Protein AF-A0A8I1U7Z2-F1 (afdb_monomer_lite)

Secondary structure (DSSP, 8-state):
----SSGGGS---S--------HHHHHHHHHHHHHHHHHHHHHHHTTS-TT--S-HHHHHHHHHHHHHHHHHHHHHHHHHHTTSS-HHHHHHHHHHHTT----HHHHHHHHHHHHHHTT--TTTGGGSTTHHHHHHHHH--HHHHHHHHHHHHHHHHTSS-HHHHHHHTT----

Sequence (174 aa):
MQNTTLEKFLDWPETPEFPDAPSDCLLRLQEAVERTTHHAQTYLLAHSFAELETSDVAMGATVKLAVARLEYLLDDARQQISGMFSQDEIDLLLNCYQGEFLTPDDCQRMASTLCEDLGIELERYRESSIADLVDKLRVLTVPQRMAFADALEAGWHAGRPVNSVLADMGIELR

Radius of gyration: 19.29 Å; chains: 1; bounding box: 34×50×57 Å

pLDDT: mean 76.32, std 20.35, range [31.58, 97.0]

Structure (mmCIF, N/CA/C/O backbone):
data_AF-A0A8I1U7Z2-F1
#
_entry.id   A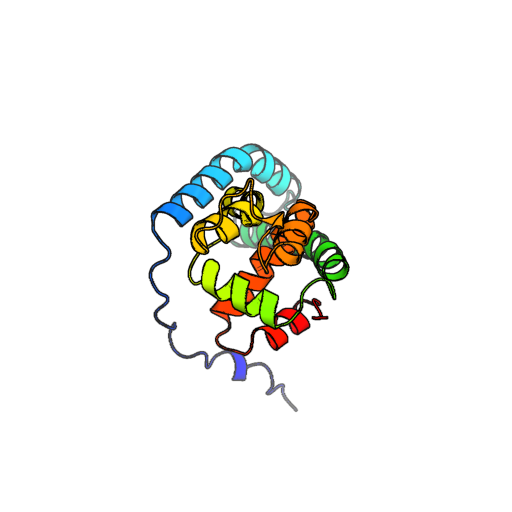F-A0A8I1U7Z2-F1
#
loop_
_atom_site.group_PDB
_atom_site.id
_atom_site.type_symbol
_atom_site.label_atom_id
_atom_site.label_alt_id
_atom_site.label_comp_id
_atom_site.label_asym_id
_atom_site.label_entity_id
_atom_site.label_seq_id
_atom_site.pdbx_PDB_ins_code
_atom_site.Cartn_x
_atom_site.Cartn_y
_atom_site.Cartn_z
_atom_site.occupancy
_atom_site.B_iso_or_equiv
_atom_site.auth_seq_id
_atom_site.auth_comp_id
_atom_site.auth_asym_id
_atom_site.auth_atom_id
_atom_site.pdbx_PDB_model_num
ATOM 1 N N . MET A 1 1 ? 13.509 -36.114 -26.002 1.00 41.56 1 MET A N 1
ATOM 2 C CA . MET A 1 1 ? 13.276 -35.249 -24.826 1.00 41.56 1 MET A CA 1
ATOM 3 C C . MET A 1 1 ? 13.020 -33.850 -25.346 1.00 41.56 1 MET A C 1
ATOM 5 O O . MET A 1 1 ? 13.952 -33.206 -25.803 1.00 41.56 1 MET A O 1
ATOM 9 N N . GLN A 1 2 ? 11.753 -33.452 -25.394 1.00 36.06 2 GLN A N 1
ATOM 10 C CA . GLN A 1 2 ? 11.310 -32.120 -25.797 1.00 36.06 2 GLN A CA 1
ATOM 11 C C . GLN A 1 2 ? 10.377 -31.584 -24.704 1.00 36.06 2 GLN A C 1
ATOM 13 O O . GLN A 1 2 ? 9.688 -32.352 -24.038 1.00 36.06 2 GLN A O 1
ATOM 18 N N . ASN A 1 3 ? 10.495 -30.280 -24.483 1.00 31.58 3 ASN A N 1
ATOM 19 C CA . ASN A 1 3 ? 10.037 -29.483 -23.349 1.00 31.58 3 ASN A CA 1
ATOM 20 C C . ASN A 1 3 ? 8.502 -29.498 -23.193 1.00 31.58 3 ASN A C 1
ATOM 22 O O . ASN A 1 3 ? 7.809 -28.869 -23.980 1.00 31.58 3 ASN A O 1
ATOM 26 N N . THR A 1 4 ? 7.972 -30.166 -22.166 1.00 39.47 4 THR A N 1
ATOM 27 C CA . THR A 1 4 ? 6.522 -30.258 -21.872 1.00 39.47 4 THR A CA 1
ATOM 28 C C . THR A 1 4 ? 6.032 -29.280 -20.794 1.00 39.47 4 THR A C 1
ATOM 30 O O . THR A 1 4 ? 4.922 -29.426 -20.287 1.00 39.47 4 THR A O 1
ATOM 33 N N . THR A 1 5 ? 6.837 -28.287 -20.405 1.00 40.31 5 THR A N 1
ATOM 34 C CA . THR A 1 5 ? 6.520 -27.423 -19.247 1.00 40.31 5 THR A CA 1
ATOM 35 C C . THR A 1 5 ? 5.893 -26.073 -19.628 1.00 40.31 5 THR A C 1
ATOM 37 O O . THR A 1 5 ? 5.326 -25.416 -18.765 1.00 40.31 5 THR A O 1
ATOM 40 N N . LEU A 1 6 ? 5.920 -25.667 -20.904 1.00 32.53 6 LEU A N 1
ATOM 41 C CA . LEU A 1 6 ? 5.395 -24.359 -21.341 1.00 32.53 6 LEU A CA 1
ATOM 42 C C . LEU A 1 6 ? 3.974 -24.393 -21.928 1.00 32.53 6 LEU A C 1
ATOM 44 O O . LEU A 1 6 ? 3.328 -23.354 -21.985 1.00 32.53 6 LEU A O 1
ATOM 48 N N . GLU A 1 7 ? 3.445 -25.560 -22.299 1.00 33.31 7 GLU A N 1
ATOM 49 C CA . GLU A 1 7 ? 2.103 -25.656 -22.904 1.00 33.31 7 GLU A CA 1
ATOM 50 C C . GLU A 1 7 ? 0.958 -25.707 -21.878 1.00 33.31 7 GLU A C 1
ATOM 52 O O . GLU A 1 7 ? -0.202 -25.601 -22.251 1.00 33.31 7 GLU A O 1
ATOM 57 N N . LYS A 1 8 ? 1.255 -25.804 -20.575 1.00 37.41 8 LYS A N 1
ATOM 58 C CA . LYS A 1 8 ? 0.226 -25.817 -19.516 1.00 37.41 8 LYS A CA 1
ATOM 59 C C . LYS A 1 8 ? -0.185 -24.433 -19.003 1.00 37.41 8 LYS A C 1
ATOM 61 O O . LYS A 1 8 ? -1.128 -24.346 -18.230 1.00 37.41 8 LYS A O 1
ATOM 66 N N . PHE A 1 9 ? 0.498 -23.368 -19.425 1.00 35.00 9 PHE A N 1
ATOM 67 C CA . PHE A 1 9 ? 0.148 -21.989 -19.054 1.00 35.00 9 PHE A CA 1
ATOM 68 C C . PHE A 1 9 ? -0.886 -21.343 -19.992 1.00 35.00 9 PHE A C 1
ATOM 70 O O . PHE A 1 9 ? -1.294 -20.213 -19.749 1.00 35.00 9 PHE A O 1
ATOM 77 N N . LEU A 1 10 ? -1.308 -22.045 -21.051 1.00 34.91 10 LEU A N 1
ATOM 78 C CA . LEU A 1 10 ? -2.252 -21.537 -22.055 1.00 34.91 10 LEU A CA 1
ATOM 79 C C . LEU A 1 10 ? -3.694 -22.045 -21.879 1.00 34.91 10 LEU A C 1
ATOM 81 O O . LEU A 1 10 ? -4.566 -21.607 -22.618 1.00 34.91 10 LEU A O 1
ATOM 85 N N . ASP A 1 11 ? -3.959 -22.890 -20.878 1.00 36.16 11 ASP A N 1
ATOM 86 C CA . ASP A 1 11 ? -5.312 -23.326 -20.482 1.00 36.16 11 ASP A CA 1
ATOM 87 C C . ASP A 1 11 ? -5.857 -22.451 -19.332 1.00 36.16 11 ASP A C 1
ATOM 89 O O . ASP A 1 11 ? -6.367 -22.933 -18.318 1.00 36.16 11 ASP A O 1
ATOM 93 N N . TRP A 1 12 ? -5.702 -21.130 -19.461 1.00 37.75 12 TRP A N 1
ATOM 94 C CA . TRP A 1 12 ? -6.387 -20.185 -18.582 1.00 37.75 12 TRP A CA 1
ATOM 95 C C . TRP A 1 12 ? -7.865 -20.134 -19.001 1.00 37.75 12 TRP A C 1
ATOM 97 O O . TRP A 1 12 ? -8.129 -19.916 -20.187 1.00 37.75 12 TRP A O 1
ATOM 107 N N . PRO A 1 13 ? -8.834 -20.354 -18.092 1.00 36.31 13 PRO A N 1
ATOM 108 C CA . PRO A 1 13 ? -10.245 -20.248 -18.440 1.00 36.31 13 PRO A CA 1
ATOM 109 C C . PRO A 1 13 ? -10.532 -18.850 -18.993 1.00 36.31 13 PRO A C 1
ATOM 111 O O . PRO A 1 13 ? -9.987 -17.867 -18.489 1.00 36.31 13 PRO A O 1
ATOM 114 N N . GLU A 1 14 ? -11.356 -18.786 -20.044 1.00 40.16 14 GLU A N 1
ATOM 115 C CA . GLU A 1 14 ? -11.849 -17.540 -20.635 1.00 40.16 14 GLU A CA 1
ATOM 116 C C . GLU A 1 14 ? -12.168 -16.540 -19.520 1.00 40.16 14 GLU A C 1
ATOM 118 O O . GLU A 1 14 ? -12.907 -16.870 -18.594 1.00 40.16 14 GLU A O 1
ATOM 123 N N . THR A 1 15 ? -11.484 -15.391 -19.589 1.00 38.22 15 THR A N 1
ATOM 124 C CA . THR A 1 15 ? -11.586 -14.201 -18.732 1.00 38.22 15 THR A CA 1
ATOM 125 C C . THR A 1 15 ? -12.613 -14.331 -17.605 1.00 38.22 15 THR A C 1
ATOM 127 O O . THR A 1 15 ? -13.808 -14.274 -17.907 1.00 38.22 15 THR A O 1
ATOM 130 N N . PRO A 1 16 ? -12.202 -14.454 -16.324 1.00 38.22 16 PRO A N 1
ATOM 131 C CA . PRO A 1 16 ? -13.156 -14.243 -15.246 1.00 38.22 16 PRO A CA 1
ATOM 132 C C . PRO A 1 16 ? -13.814 -12.884 -15.490 1.00 38.22 16 PRO A C 1
ATOM 134 O O . PRO A 1 16 ? -13.115 -11.916 -15.786 1.00 38.22 16 PRO A O 1
ATOM 137 N N . GLU A 1 17 ? -15.147 -12.840 -15.473 1.00 34.03 17 GLU A N 1
ATOM 138 C CA . GLU A 1 17 ? -15.899 -11.591 -15.562 1.00 34.03 17 GLU A CA 1
ATOM 139 C C . GLU A 1 17 ? -15.478 -10.734 -14.367 1.00 34.03 17 GLU A C 1
ATOM 141 O O . GLU A 1 17 ? -15.944 -10.912 -13.241 1.00 34.03 17 GLU A O 1
ATOM 146 N N . PHE A 1 18 ? -14.491 -9.871 -14.598 1.00 42.22 18 PHE A N 1
ATOM 147 C CA . PHE A 1 18 ? -14.053 -8.897 -13.624 1.00 42.22 18 PHE A CA 1
ATOM 148 C C . PHE A 1 18 ? -15.205 -7.906 -13.449 1.00 42.22 18 PHE A C 1
ATOM 150 O O . PHE A 1 18 ? -15.757 -7.454 -14.456 1.00 42.22 18 PHE A O 1
ATOM 157 N N . PRO A 1 19 ? -15.596 -7.563 -12.210 1.00 45.28 19 PRO A N 1
ATOM 158 C CA . PRO A 1 19 ? -16.513 -6.454 -12.011 1.00 45.28 19 PRO A CA 1
ATOM 159 C C . PRO A 1 19 ? -15.906 -5.217 -12.676 1.00 45.28 19 PRO A C 1
ATOM 161 O O . PRO A 1 19 ? -14.710 -4.962 -12.514 1.00 45.28 19 PRO A O 1
ATOM 164 N N . ASP A 1 20 ? -16.716 -4.501 -13.462 1.00 46.94 20 ASP A N 1
ATOM 165 C CA . ASP A 1 20 ? -16.309 -3.275 -14.142 1.00 46.94 20 ASP A CA 1
ATOM 166 C C . ASP A 1 20 ? -15.576 -2.377 -13.141 1.00 46.94 20 ASP A C 1
ATOM 168 O O . ASP A 1 20 ? -16.177 -1.887 -12.179 1.00 46.94 20 ASP A O 1
ATOM 172 N N . ALA A 1 21 ? -14.271 -2.178 -13.347 1.00 46.69 21 ALA A N 1
ATOM 173 C CA . ALA A 1 21 ? -13.529 -1.168 -12.612 1.00 46.69 21 ALA A CA 1
ATOM 174 C C . ALA A 1 21 ? -14.327 0.142 -12.717 1.00 46.69 21 ALA A C 1
ATOM 176 O O . ALA A 1 21 ? -14.729 0.493 -13.836 1.00 46.69 21 ALA A O 1
ATOM 177 N N . PRO A 1 22 ? -14.597 0.866 -11.614 1.00 53.03 22 PRO A N 1
ATOM 178 C CA . PRO A 1 22 ? -15.399 2.075 -11.684 1.00 53.03 22 PRO A CA 1
ATOM 179 C C . PRO A 1 22 ? -14.799 3.004 -12.740 1.00 53.03 22 PRO A C 1
ATOM 181 O O . PRO A 1 22 ? -13.632 3.385 -12.641 1.00 53.03 22 PRO A O 1
ATOM 184 N N . SER A 1 23 ? -15.590 3.345 -13.764 1.00 57.62 23 SER A N 1
ATOM 185 C CA . SER A 1 23 ? -15.186 4.165 -14.921 1.00 57.62 23 SER A CA 1
ATOM 186 C C . SER A 1 23 ? -14.424 5.438 -14.530 1.00 57.62 23 SER A C 1
ATOM 188 O O . SER A 1 23 ? -13.652 5.962 -15.328 1.00 57.62 23 SER A O 1
ATOM 190 N N . ASP A 1 24 ? -14.662 5.938 -13.321 1.00 59.84 24 ASP A N 1
ATOM 191 C CA . ASP A 1 24 ? -14.065 7.144 -12.765 1.00 59.84 24 ASP A CA 1
ATOM 192 C C . ASP A 1 24 ? -12.601 6.942 -12.328 1.00 59.84 24 ASP A C 1
ATOM 194 O O . ASP A 1 24 ? -11.766 7.825 -12.510 1.00 59.84 24 ASP A O 1
ATOM 198 N N . CYS A 1 25 ? -12.239 5.755 -11.828 1.00 52.53 25 CYS A N 1
ATOM 199 C CA . CYS A 1 25 ? -10.862 5.461 -11.430 1.00 52.53 25 CYS A CA 1
ATOM 200 C C . CYS A 1 25 ? -9.941 5.360 -12.653 1.00 52.53 25 CYS A C 1
ATOM 202 O O . CYS A 1 25 ? -8.902 6.019 -12.698 1.00 52.53 25 CYS A O 1
ATOM 204 N N . LEU A 1 26 ? -10.362 4.627 -13.691 1.00 56.91 26 LEU A N 1
ATOM 205 C CA . LEU A 1 26 ? -9.614 4.530 -14.950 1.00 56.91 26 LEU A CA 1
ATOM 206 C C . LEU A 1 26 ? -9.423 5.902 -15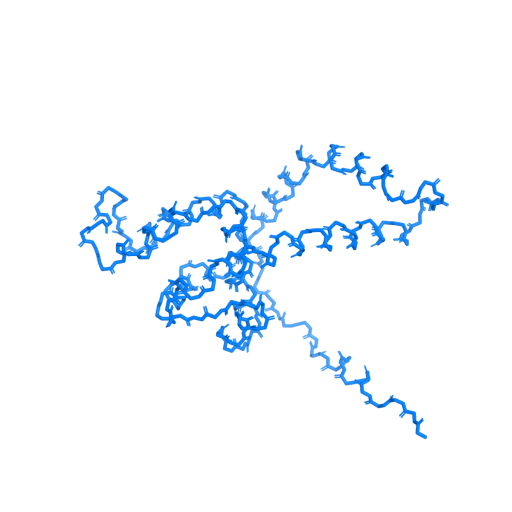.608 1.00 56.91 26 LEU A C 1
ATOM 208 O O . LEU A 1 26 ? -8.338 6.190 -16.111 1.00 56.91 26 LEU A O 1
ATOM 212 N N . LEU A 1 27 ? -10.440 6.767 -15.546 1.00 64.25 27 LEU A N 1
ATOM 213 C CA . LEU A 1 27 ? -10.358 8.137 -16.046 1.00 64.25 27 LEU A CA 1
ATOM 214 C C . LEU A 1 27 ? -9.336 8.968 -15.252 1.00 64.25 27 LEU A C 1
ATOM 216 O O . LEU A 1 27 ? -8.480 9.615 -15.849 1.00 64.25 27 LEU A O 1
ATOM 220 N N . ARG A 1 28 ? -9.351 8.901 -13.914 1.00 60.50 28 ARG A N 1
ATOM 221 C CA . ARG A 1 28 ? -8.378 9.604 -13.052 1.00 60.50 28 ARG A CA 1
ATOM 222 C C . ARG A 1 28 ? -6.947 9.108 -13.260 1.00 60.50 28 ARG A C 1
ATOM 224 O O . ARG A 1 28 ? -6.015 9.916 -13.283 1.00 60.50 28 ARG A O 1
ATOM 231 N N . LEU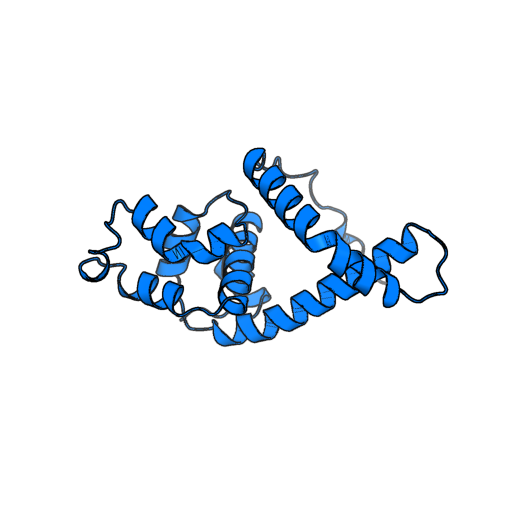 A 1 29 ? -6.766 7.801 -13.446 1.00 56.09 29 LEU A N 1
ATOM 232 C CA . LEU A 1 29 ? -5.479 7.188 -13.780 1.00 56.09 29 LEU A CA 1
ATOM 233 C C . LEU A 1 29 ? -4.989 7.679 -15.144 1.00 56.09 29 LEU A C 1
ATOM 235 O O . LEU A 1 29 ? -3.843 8.113 -15.266 1.00 56.09 29 LEU A O 1
ATOM 239 N N . GLN A 1 30 ? -5.872 7.702 -16.142 1.00 62.69 30 GLN A N 1
ATOM 240 C CA . GLN A 1 30 ? -5.571 8.233 -17.466 1.00 62.69 30 GLN A CA 1
ATOM 241 C C . GLN A 1 30 ? -5.177 9.719 -17.404 1.00 62.69 30 GLN A C 1
ATOM 243 O O . GLN A 1 30 ? -4.137 10.086 -17.941 1.00 62.69 30 GLN A O 1
ATOM 248 N N . GLU A 1 31 ? -5.908 10.564 -16.677 1.00 65.31 31 GLU A N 1
ATOM 249 C CA . GLU A 1 31 ? -5.585 11.990 -16.502 1.00 65.31 31 GLU A CA 1
ATOM 250 C C . GLU A 1 31 ? -4.268 12.232 -15.739 1.00 65.31 31 GLU A C 1
ATOM 252 O O . GLU A 1 31 ? -3.554 13.214 -15.980 1.00 65.31 31 GLU A O 1
ATOM 257 N N . ALA A 1 32 ? -3.939 11.380 -14.765 1.00 58.97 32 ALA A N 1
ATOM 258 C CA . ALA A 1 32 ? -2.668 11.436 -14.042 1.00 58.97 32 ALA A CA 1
ATOM 259 C C . ALA A 1 32 ? -1.492 11.047 -14.952 1.00 58.97 32 ALA A C 1
ATOM 261 O O . ALA A 1 32 ? -0.457 11.729 -14.967 1.00 58.97 32 ALA A O 1
ATOM 262 N N . VAL A 1 33 ? -1.680 10.000 -15.760 1.00 61.16 33 VAL A N 1
ATOM 263 C CA . VAL A 1 33 ? -0.731 9.563 -16.787 1.00 61.16 33 VAL A CA 1
ATOM 264 C C . VAL A 1 33 ? -0.560 10.651 -17.840 1.00 61.16 33 VAL A C 1
ATOM 266 O O . VAL A 1 33 ? 0.576 11.012 -18.127 1.00 61.16 33 VAL A O 1
ATOM 269 N N . GLU A 1 34 ? -1.634 11.248 -18.362 1.00 64.31 34 GLU A N 1
ATOM 270 C CA . GLU A 1 34 ? -1.610 12.324 -19.371 1.00 64.31 34 GLU A CA 1
ATOM 271 C C . GLU A 1 34 ? -0.829 13.568 -18.902 1.00 64.31 34 GLU A C 1
ATOM 273 O O . GLU A 1 34 ? -0.077 14.174 -19.668 1.00 64.31 34 GLU A O 1
ATOM 278 N N . ARG A 1 35 ? -0.913 13.924 -17.614 1.00 61.97 35 ARG A N 1
ATOM 279 C CA . ARG A 1 35 ? -0.161 15.059 -17.043 1.00 61.97 35 ARG A CA 1
ATOM 280 C C . ARG A 1 35 ? 1.340 14.806 -16.907 1.00 61.97 35 ARG A C 1
ATOM 282 O O . ARG A 1 35 ? 2.135 15.738 -17.026 1.00 61.97 35 ARG A O 1
ATOM 289 N N . THR A 1 36 ? 1.745 13.566 -16.653 1.00 57.81 36 THR A N 1
ATOM 290 C CA . THR A 1 36 ? 3.156 13.181 -16.453 1.00 57.81 36 THR A CA 1
ATOM 291 C C . THR A 1 36 ? 3.816 12.635 -17.720 1.00 57.81 36 THR A C 1
ATOM 293 O O . THR A 1 36 ? 5.048 12.604 -17.825 1.00 57.81 36 THR A O 1
ATOM 296 N N . THR A 1 37 ? 3.016 12.263 -18.722 1.00 57.22 37 THR A N 1
ATOM 297 C CA . THR A 1 37 ? 3.480 11.565 -19.924 1.00 57.22 37 THR A CA 1
ATOM 298 C C . THR A 1 37 ? 4.391 12.411 -20.781 1.00 57.22 37 THR A C 1
ATOM 300 O O . THR A 1 37 ? 5.297 11.834 -21.349 1.00 57.22 37 THR A O 1
ATOM 303 N N . HIS A 1 38 ? 4.265 13.737 -20.867 1.00 56.16 38 HIS A N 1
ATOM 304 C CA . HIS A 1 38 ? 5.120 14.475 -21.808 1.00 56.16 38 HIS A CA 1
ATOM 305 C C . HIS A 1 38 ? 6.623 14.343 -21.484 1.00 56.16 38 HIS A C 1
ATOM 307 O O . HIS A 1 38 ? 7.432 14.054 -22.368 1.00 56.16 38 HIS A O 1
ATOM 313 N N . HIS A 1 39 ? 7.009 14.478 -20.210 1.00 57.16 39 HIS A N 1
ATOM 314 C CA . HIS A 1 39 ? 8.403 14.286 -19.786 1.00 57.16 39 HIS A CA 1
ATOM 315 C C . HIS A 1 39 ? 8.797 12.806 -19.758 1.00 57.16 39 HIS A C 1
ATOM 317 O O . HIS A 1 39 ? 9.884 12.460 -20.221 1.00 57.16 39 HIS A O 1
ATOM 323 N N . ALA A 1 40 ? 7.916 11.931 -19.264 1.00 60.94 40 ALA A N 1
ATOM 324 C CA . ALA A 1 40 ? 8.184 10.498 -19.199 1.00 60.94 40 ALA A CA 1
ATOM 325 C C . ALA A 1 40 ? 8.324 9.878 -20.598 1.00 60.94 40 ALA A C 1
ATOM 327 O O . ALA A 1 40 ? 9.284 9.162 -20.839 1.00 60.94 40 ALA A O 1
ATOM 328 N N . GLN A 1 41 ? 7.441 10.210 -21.542 1.00 57.50 41 GLN A N 1
ATOM 329 C CA . GLN A 1 41 ? 7.512 9.803 -22.948 1.00 57.50 41 GLN A CA 1
ATOM 330 C C . GLN A 1 41 ? 8.775 10.340 -23.605 1.00 57.50 41 GLN A C 1
ATOM 332 O O . GLN A 1 41 ? 9.470 9.572 -24.251 1.00 57.50 41 GLN A O 1
ATOM 337 N N . THR A 1 42 ? 9.119 11.617 -23.414 1.00 60.91 42 THR A N 1
ATOM 338 C CA . THR A 1 42 ? 10.345 12.191 -23.997 1.00 60.91 42 THR A CA 1
ATOM 339 C C . THR A 1 42 ? 11.597 11.475 -23.481 1.00 60.91 42 THR A C 1
ATOM 341 O O . THR A 1 42 ? 12.470 11.104 -24.262 1.00 60.91 42 THR A O 1
ATOM 344 N N . TYR A 1 43 ? 11.673 11.226 -22.173 1.00 63.38 43 TYR A N 1
ATOM 345 C CA . TYR A 1 43 ? 12.780 10.505 -21.546 1.00 63.38 43 TYR A CA 1
ATOM 346 C C . TYR A 1 43 ? 12.841 9.031 -21.974 1.00 63.38 43 TYR A C 1
ATOM 348 O O . TYR A 1 43 ? 13.907 8.512 -22.300 1.00 63.38 43 TYR A O 1
ATOM 356 N N . LEU A 1 44 ? 11.691 8.356 -22.012 1.00 59.22 44 LEU A N 1
ATOM 357 C CA . LEU A 1 44 ? 11.573 6.965 -22.430 1.00 59.22 44 LEU A CA 1
ATOM 358 C C . LEU A 1 44 ? 11.874 6.789 -23.922 1.00 59.22 44 LEU A C 1
ATOM 360 O O . LEU A 1 44 ? 12.569 5.845 -24.264 1.00 59.22 44 LEU A O 1
ATOM 364 N N . LEU A 1 45 ? 11.450 7.709 -24.794 1.00 59.03 45 LEU A N 1
ATOM 365 C CA . LEU A 1 45 ? 11.803 7.729 -26.221 1.00 59.03 45 LEU A CA 1
ATOM 366 C C . LEU A 1 45 ? 13.299 7.988 -26.438 1.00 59.03 45 LEU A C 1
ATOM 368 O O . LEU A 1 45 ? 13.905 7.396 -27.323 1.00 59.03 45 LEU A O 1
ATOM 372 N N . ALA A 1 46 ? 13.921 8.828 -25.606 1.00 60.94 46 ALA A N 1
ATOM 373 C CA . ALA A 1 46 ? 15.364 9.070 -25.648 1.00 60.94 46 ALA A CA 1
ATOM 374 C C . ALA A 1 46 ? 16.206 7.865 -25.174 1.00 60.94 46 ALA A C 1
ATOM 376 O O . ALA A 1 46 ? 17.426 7.852 -25.357 1.00 60.94 46 ALA A O 1
ATOM 377 N N . HIS A 1 47 ? 15.587 6.870 -24.530 1.00 55.56 47 HIS A N 1
ATOM 378 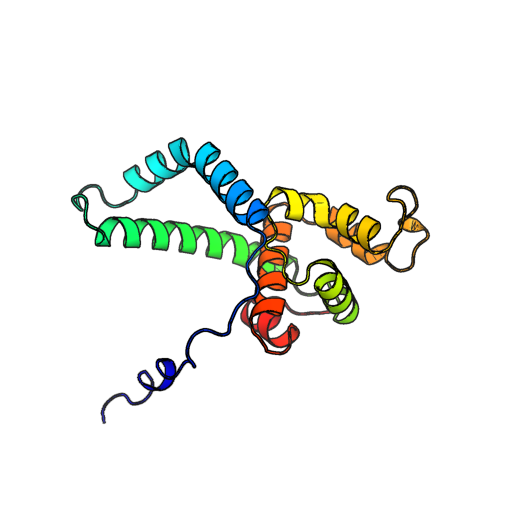C CA . HIS A 1 47 ? 16.249 5.674 -23.992 1.00 55.56 47 HIS A CA 1
ATOM 379 C C . HIS A 1 47 ? 15.730 4.353 -24.570 1.00 55.56 47 HIS A C 1
ATOM 381 O O . HIS A 1 47 ? 16.385 3.322 -24.421 1.00 55.56 47 HIS A O 1
ATOM 387 N N . SER A 1 48 ? 14.605 4.372 -25.279 1.00 55.09 48 SER A N 1
ATOM 388 C CA . SER A 1 48 ? 14.280 3.381 -26.289 1.00 55.09 48 SER A CA 1
ATOM 389 C C . SER A 1 48 ? 15.301 3.571 -27.395 1.00 55.09 48 SER A C 1
ATOM 391 O O . SER A 1 48 ? 15.376 4.659 -27.957 1.00 55.09 48 SER A O 1
ATOM 393 N N . PHE A 1 49 ? 16.165 2.580 -27.605 1.00 50.25 49 PHE A N 1
ATOM 394 C CA . PHE A 1 49 ? 17.270 2.638 -28.559 1.00 50.25 49 PHE A CA 1
ATOM 395 C C . PHE A 1 49 ? 16.915 3.467 -29.798 1.00 50.25 49 PHE A C 1
ATOM 397 O O . PHE A 1 49 ? 15.956 3.150 -30.502 1.00 50.25 49 PHE A O 1
ATOM 404 N N . ALA A 1 50 ? 17.708 4.511 -30.045 1.00 46.25 50 ALA A N 1
ATOM 405 C CA . ALA A 1 50 ? 17.578 5.476 -31.133 1.00 46.25 50 ALA A CA 1
ATOM 406 C C . ALA A 1 50 ? 17.728 4.873 -32.554 1.00 46.25 50 ALA A C 1
ATOM 408 O O . ALA A 1 50 ? 18.112 5.577 -33.480 1.00 46.25 50 ALA A O 1
ATOM 409 N N . GLU A 1 51 ? 17.428 3.587 -32.747 1.00 46.47 51 GLU A N 1
ATOM 410 C CA . GLU A 1 51 ? 17.508 2.887 -34.034 1.00 46.47 51 GLU A CA 1
ATOM 411 C C . GLU A 1 51 ? 16.305 1.982 -34.346 1.00 46.47 51 GLU A C 1
ATOM 413 O O . GLU A 1 51 ? 16.279 1.367 -35.408 1.00 46.47 51 GLU A O 1
ATOM 418 N N . LEU A 1 52 ? 15.277 1.903 -33.495 1.00 47.34 52 LEU A N 1
ATOM 419 C CA . LEU A 1 52 ? 14.054 1.183 -33.864 1.00 47.34 52 LEU A CA 1
ATOM 420 C C . LEU A 1 52 ? 12.992 2.181 -34.308 1.00 47.34 52 LEU A C 1
ATOM 422 O O . LEU A 1 52 ? 12.288 2.780 -33.496 1.00 47.34 52 LEU A O 1
ATOM 426 N N . GLU A 1 53 ? 12.923 2.349 -35.630 1.00 47.75 53 GLU A N 1
ATOM 427 C CA . GLU A 1 53 ? 11.793 2.933 -36.346 1.00 47.75 53 GLU A CA 1
ATOM 428 C C . GLU A 1 53 ? 10.469 2.525 -35.689 1.00 47.75 53 GLU A C 1
ATOM 430 O O . GLU A 1 53 ? 10.305 1.386 -35.252 1.00 47.75 53 GLU A O 1
ATOM 435 N N . THR A 1 54 ? 9.547 3.484 -35.628 1.00 52.25 54 THR A N 1
ATOM 436 C CA . THR A 1 54 ? 8.176 3.421 -35.101 1.00 52.25 54 THR A CA 1
ATOM 437 C C . THR A 1 54 ? 7.452 2.116 -35.448 1.00 52.25 54 THR A C 1
ATOM 439 O O . THR A 1 54 ? 6.694 2.033 -36.412 1.00 52.25 54 THR A O 1
ATOM 442 N N . SER A 1 55 ? 7.700 1.092 -34.647 1.00 55.88 55 SER A N 1
ATOM 443 C CA . SER A 1 55 ? 7.176 -0.261 -34.761 1.00 55.88 55 SER A CA 1
ATOM 444 C C . SER A 1 55 ? 6.635 -0.635 -33.388 1.00 55.88 55 SER A C 1
ATOM 446 O O . SER A 1 55 ? 7.257 -0.297 -32.377 1.00 55.88 55 SER A O 1
ATOM 448 N N . ASP A 1 56 ? 5.509 -1.351 -33.328 1.00 58.34 56 ASP A N 1
ATOM 449 C CA . ASP A 1 56 ? 4.910 -1.849 -32.075 1.00 58.34 56 ASP A CA 1
ATOM 450 C C . ASP A 1 56 ? 5.933 -2.572 -31.174 1.00 58.34 56 ASP A C 1
ATOM 452 O O . ASP A 1 56 ? 5.830 -2.573 -29.945 1.00 58.34 56 ASP A O 1
ATOM 456 N N . VAL A 1 57 ? 6.991 -3.121 -31.779 1.00 59.09 57 VAL A N 1
ATOM 457 C CA . VAL A 1 57 ? 8.118 -3.767 -31.097 1.00 59.09 57 VAL A CA 1
ATOM 458 C C . VAL A 1 57 ? 8.927 -2.786 -30.233 1.00 59.09 57 VAL A C 1
ATOM 460 O O . VAL A 1 57 ? 9.328 -3.138 -29.121 1.00 59.09 57 VAL A O 1
ATOM 463 N N . ALA A 1 58 ? 9.149 -1.554 -30.701 1.00 57.16 58 ALA A N 1
ATOM 464 C CA . ALA A 1 58 ? 9.893 -0.523 -29.975 1.00 57.16 58 ALA A CA 1
ATOM 465 C C . ALA A 1 58 ? 9.101 -0.015 -28.761 1.00 57.16 58 ALA A C 1
ATOM 467 O O . ALA A 1 58 ? 9.653 0.121 -27.669 1.00 57.16 58 ALA A O 1
ATOM 468 N N . MET A 1 59 ? 7.786 0.173 -28.922 1.00 60.81 59 MET A N 1
ATOM 469 C CA . MET A 1 59 ? 6.892 0.542 -27.821 1.00 60.81 59 MET A CA 1
ATOM 470 C C . MET A 1 59 ? 6.867 -0.550 -26.742 1.00 60.81 59 MET A C 1
ATOM 472 O O . MET A 1 59 ? 6.993 -0.251 -25.553 1.00 60.81 59 MET A O 1
ATOM 476 N N . GLY A 1 60 ? 6.836 -1.823 -27.148 1.00 64.94 60 GLY A N 1
ATOM 477 C CA . GLY A 1 60 ? 6.944 -2.957 -26.229 1.00 64.94 60 GLY A CA 1
ATOM 478 C C . GLY A 1 60 ? 8.264 -3.005 -25.445 1.00 64.94 60 GLY A C 1
ATOM 479 O O . GLY A 1 60 ? 8.258 -3.361 -24.267 1.00 64.94 60 GLY A O 1
ATOM 480 N N . ALA A 1 61 ? 9.397 -2.633 -26.049 1.00 67.50 61 ALA A N 1
ATOM 481 C CA . ALA A 1 61 ? 10.695 -2.604 -25.364 1.00 67.50 61 ALA A CA 1
ATOM 482 C C . ALA A 1 61 ? 10.778 -1.490 -24.303 1.00 67.50 61 ALA A C 1
ATOM 484 O O . ALA A 1 61 ? 11.274 -1.714 -23.198 1.00 67.50 61 ALA A O 1
ATOM 485 N N . THR A 1 62 ? 10.242 -0.312 -24.614 1.00 68.12 62 THR A N 1
ATOM 486 C CA . THR A 1 62 ? 10.195 0.846 -23.712 1.00 68.12 62 THR A CA 1
ATOM 487 C C . THR A 1 62 ? 9.338 0.582 -22.480 1.00 68.12 62 THR A C 1
ATOM 489 O O . THR A 1 62 ? 9.771 0.849 -21.358 1.00 68.12 62 THR A O 1
ATOM 492 N N . VAL A 1 63 ? 8.149 0.002 -22.676 1.00 68.81 63 VAL A N 1
ATOM 493 C CA . VAL A 1 63 ? 7.257 -0.398 -21.578 1.00 68.81 63 VAL A CA 1
ATOM 494 C C . VAL A 1 63 ? 7.942 -1.434 -20.691 1.00 68.81 63 VAL A C 1
ATOM 496 O O . VAL A 1 63 ? 7.966 -1.266 -19.477 1.00 68.81 63 VAL A O 1
ATOM 499 N N . LYS A 1 64 ? 8.587 -2.454 -21.274 1.00 73.81 64 LYS A N 1
ATOM 500 C CA . LYS A 1 64 ? 9.338 -3.465 -20.508 1.00 73.81 64 LYS A CA 1
ATOM 501 C C . LYS A 1 64 ? 10.444 -2.852 -19.650 1.00 73.81 64 LYS A C 1
ATOM 503 O O . LYS A 1 64 ? 10.605 -3.253 -18.503 1.00 73.81 64 LYS A O 1
ATOM 508 N N . LEU A 1 65 ? 11.193 -1.882 -20.177 1.00 75.50 65 LEU A N 1
ATOM 509 C CA . LEU A 1 65 ? 12.242 -1.203 -19.412 1.00 75.50 65 LEU A CA 1
ATOM 510 C C . LEU A 1 65 ? 11.665 -0.341 -18.280 1.00 75.50 65 LEU A C 1
ATOM 512 O O . LEU A 1 65 ? 12.218 -0.331 -17.181 1.00 75.50 65 LEU A O 1
ATOM 516 N N . ALA A 1 66 ? 10.569 0.376 -18.538 1.00 71.94 66 ALA A N 1
ATOM 517 C CA . ALA A 1 66 ? 9.883 1.176 -17.527 1.00 71.94 66 ALA A CA 1
ATOM 518 C C . ALA A 1 66 ? 9.346 0.294 -16.389 1.00 71.94 66 ALA A C 1
ATOM 520 O O . ALA A 1 66 ? 9.620 0.575 -15.224 1.00 71.94 66 ALA A O 1
ATOM 521 N N . VAL A 1 67 ? 8.678 -0.810 -16.734 1.00 75.56 67 VAL A N 1
ATOM 522 C CA . VAL A 1 67 ? 8.186 -1.810 -15.777 1.00 75.56 67 VAL A CA 1
ATOM 523 C C . VAL A 1 67 ? 9.340 -2.421 -14.985 1.00 75.56 67 VAL A C 1
ATOM 525 O O . VAL A 1 67 ? 9.263 -2.469 -13.768 1.00 75.56 67 VAL A O 1
ATOM 528 N N . ALA A 1 68 ? 10.447 -2.807 -15.627 1.00 75.94 68 ALA A N 1
ATOM 529 C CA . ALA A 1 68 ? 11.599 -3.378 -14.922 1.00 75.94 68 ALA A CA 1
ATOM 530 C C . ALA A 1 68 ? 12.230 -2.404 -13.909 1.00 75.94 68 ALA A C 1
ATOM 532 O O . ALA A 1 68 ? 12.669 -2.818 -12.839 1.00 75.94 68 ALA A O 1
ATOM 533 N N . ARG A 1 69 ? 12.279 -1.104 -14.228 1.00 79.75 69 ARG A N 1
ATOM 534 C CA . ARG A 1 69 ? 12.762 -0.075 -13.291 1.00 79.75 69 ARG A CA 1
ATOM 535 C C . ARG A 1 69 ? 11.796 0.147 -12.136 1.00 79.75 69 ARG A C 1
ATOM 537 O O . ARG A 1 69 ? 12.254 0.331 -11.014 1.00 79.75 69 ARG A O 1
ATOM 544 N N . LEU A 1 70 ? 10.494 0.148 -12.416 1.00 80.88 70 LEU A N 1
ATOM 545 C CA . LEU A 1 70 ? 9.472 0.235 -11.380 1.00 80.88 70 LEU A CA 1
ATOM 546 C C . LEU A 1 70 ? 9.563 -0.974 -10.446 1.00 80.88 70 LEU A C 1
ATOM 548 O O . LEU A 1 70 ? 9.686 -0.784 -9.245 1.00 80.88 70 LEU A O 1
ATOM 552 N N . GLU A 1 71 ? 9.626 -2.186 -10.995 1.00 83.06 71 GLU A N 1
ATOM 553 C CA . GLU A 1 71 ? 9.763 -3.424 -10.223 1.00 83.06 71 GLU A CA 1
ATOM 554 C C . GLU A 1 71 ? 11.002 -3.396 -9.325 1.00 83.06 71 GLU A C 1
ATOM 556 O O . GLU A 1 71 ? 10.912 -3.711 -8.147 1.00 83.06 71 GLU A O 1
ATOM 561 N N . TYR A 1 72 ? 12.141 -2.923 -9.841 1.00 82.69 72 TYR A N 1
ATOM 562 C CA . TYR A 1 72 ? 13.358 -2.762 -9.042 1.00 82.69 72 TYR A CA 1
ATOM 563 C C . TYR A 1 72 ? 13.185 -1.786 -7.865 1.00 82.69 72 TYR A C 1
ATOM 565 O O . TYR A 1 72 ? 13.705 -2.030 -6.780 1.00 82.69 72 TYR A O 1
ATOM 573 N N . LEU A 1 73 ? 12.471 -0.672 -8.065 1.00 82.50 73 LEU A N 1
ATOM 574 C CA . LEU A 1 73 ? 12.187 0.288 -6.991 1.00 82.50 73 LEU A CA 1
ATOM 575 C C . LEU A 1 73 ? 11.201 -0.276 -5.964 1.00 82.50 73 LEU A C 1
ATOM 577 O O . LEU A 1 73 ? 11.320 0.017 -4.775 1.00 82.50 73 LEU A O 1
ATOM 581 N N . LEU A 1 74 ? 10.223 -1.055 -6.423 1.00 89.06 74 LEU A N 1
ATOM 582 C CA . LEU A 1 74 ? 9.226 -1.666 -5.557 1.00 89.06 74 LEU A CA 1
ATOM 583 C C . LEU A 1 74 ? 9.814 -2.828 -4.756 1.00 89.06 74 LEU A C 1
ATOM 585 O O . LEU A 1 74 ? 9.443 -2.970 -3.601 1.00 89.06 74 LEU A O 1
ATOM 589 N N . ASP A 1 75 ? 10.752 -3.603 -5.301 1.00 90.44 75 ASP A N 1
ATOM 590 C CA . ASP A 1 75 ? 11.372 -4.738 -4.602 1.00 90.44 75 ASP A CA 1
ATOM 591 C C . ASP A 1 75 ? 12.045 -4.316 -3.281 1.00 90.44 75 ASP A C 1
ATOM 593 O O . ASP A 1 75 ? 11.762 -4.879 -2.223 1.00 90.44 75 ASP A O 1
ATOM 597 N N . ASP A 1 76 ? 12.841 -3.241 -3.302 1.00 91.19 76 ASP A N 1
ATOM 598 C CA . ASP A 1 76 ? 13.439 -2.662 -2.085 1.00 91.19 76 ASP A CA 1
ATOM 599 C C . ASP A 1 76 ? 12.364 -2.186 -1.092 1.00 91.19 76 ASP A C 1
ATOM 601 O O . ASP A 1 76 ? 12.443 -2.429 0.114 1.00 91.19 76 ASP A O 1
ATOM 605 N N . ALA A 1 77 ? 11.303 -1.554 -1.598 1.00 94.81 77 ALA A N 1
ATOM 606 C CA . ALA A 1 77 ? 10.202 -1.085 -0.768 1.00 94.81 77 ALA A CA 1
ATOM 607 C C . ALA A 1 77 ? 9.415 -2.243 -0.123 1.00 94.81 77 ALA A C 1
ATOM 609 O O . ALA A 1 77 ? 9.054 -2.142 1.051 1.00 94.81 77 ALA A O 1
ATOM 610 N N . ARG A 1 78 ? 9.194 -3.350 -0.848 1.00 95.38 78 ARG A N 1
ATOM 611 C CA . ARG A 1 78 ? 8.535 -4.574 -0.355 1.00 95.38 78 ARG A CA 1
ATOM 612 C C . ARG A 1 78 ? 9.329 -5.224 0.771 1.00 95.38 78 ARG A C 1
ATOM 614 O O . ARG A 1 78 ? 8.760 -5.558 1.807 1.00 95.38 78 ARG A O 1
ATOM 621 N N . GLN A 1 79 ? 10.647 -5.326 0.614 1.00 94.19 79 GLN A N 1
ATOM 622 C CA . GLN A 1 79 ? 11.519 -5.856 1.665 1.00 94.19 79 GLN A CA 1
ATOM 623 C C . GLN A 1 79 ? 11.439 -5.023 2.948 1.00 94.19 79 GLN A C 1
ATOM 625 O O . GLN A 1 79 ? 11.434 -5.579 4.043 1.00 94.19 79 GLN A O 1
ATOM 630 N N . GLN A 1 80 ? 11.327 -3.698 2.829 1.00 94.62 80 GLN A N 1
ATOM 631 C CA . GLN A 1 80 ? 11.227 -2.802 3.985 1.00 94.62 80 GLN A CA 1
ATOM 632 C C . GLN A 1 80 ? 9.878 -2.877 4.712 1.00 94.62 80 GLN A C 1
ATOM 634 O O . GLN A 1 80 ? 9.835 -2.594 5.908 1.00 94.62 80 GLN A O 1
ATOM 639 N N . ILE A 1 81 ? 8.792 -3.240 4.019 1.00 95.88 81 ILE A N 1
ATOM 640 C CA . ILE A 1 81 ? 7.465 -3.431 4.637 1.00 95.88 81 ILE A CA 1
ATOM 641 C C . ILE A 1 81 ? 7.213 -4.866 5.111 1.00 95.88 81 ILE A C 1
ATOM 643 O O . ILE A 1 81 ? 6.249 -5.116 5.838 1.00 95.88 81 ILE A O 1
ATOM 647 N N . SER A 1 82 ? 8.075 -5.806 4.727 1.00 96.00 82 SER A N 1
ATOM 648 C CA . SER A 1 82 ? 8.026 -7.190 5.190 1.00 96.00 82 SER A CA 1
ATOM 649 C C . SER A 1 82 ? 8.106 -7.259 6.722 1.00 96.00 82 SER A C 1
ATOM 651 O O . SER A 1 82 ? 8.918 -6.587 7.359 1.00 96.00 82 SER A O 1
ATOM 653 N N . GLY A 1 83 ? 7.213 -8.031 7.337 1.00 96.00 83 GLY A N 1
ATOM 654 C CA . GLY A 1 83 ? 7.080 -8.172 8.788 1.00 96.00 83 GLY A CA 1
ATOM 655 C C . GLY A 1 83 ? 6.437 -6.975 9.502 1.00 96.00 83 GLY A C 1
ATOM 656 O O . GLY A 1 83 ? 6.358 -6.975 10.733 1.00 96.00 83 GLY A O 1
ATOM 657 N N . MET A 1 84 ? 5.966 -5.9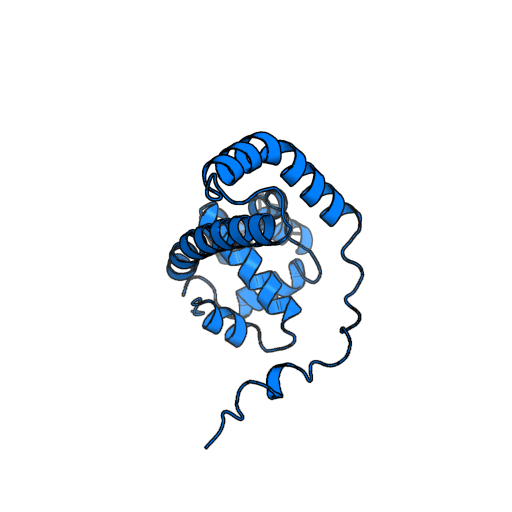46 8.785 1.00 96.69 84 MET A N 1
ATOM 658 C CA . MET A 1 84 ? 5.282 -4.805 9.415 1.00 96.69 84 MET A CA 1
ATOM 659 C C . MET A 1 84 ? 3.822 -5.105 9.768 1.00 96.69 84 MET A C 1
ATOM 661 O O . MET A 1 84 ? 3.322 -4.606 10.783 1.00 96.69 84 MET A O 1
ATOM 665 N N . PHE A 1 85 ? 3.140 -5.907 8.950 1.00 97.00 85 PHE A N 1
ATOM 666 C CA . PHE A 1 85 ? 1.700 -6.149 9.046 1.00 97.00 85 PHE A CA 1
ATOM 667 C C . PHE A 1 85 ? 1.401 -7.589 9.466 1.00 97.00 85 PHE A C 1
ATOM 669 O O . PHE A 1 85 ? 2.078 -8.516 9.025 1.00 97.00 85 PHE A O 1
ATOM 676 N N . SER A 1 86 ? 0.400 -7.785 10.324 1.00 96.50 86 SER A N 1
ATOM 677 C CA . SER A 1 86 ? -0.138 -9.114 10.648 1.00 96.50 86 SER A CA 1
ATOM 678 C C . SER A 1 86 ? -1.262 -9.510 9.692 1.00 96.50 86 SER A C 1
ATOM 680 O O . SER A 1 86 ? -1.846 -8.660 9.025 1.00 96.50 86 SER A O 1
ATOM 682 N N . GLN A 1 87 ? -1.621 -10.796 9.676 1.00 95.31 87 GLN A N 1
ATOM 683 C CA . GLN A 1 87 ? -2.721 -11.298 8.843 1.00 95.31 87 GLN A CA 1
ATOM 684 C C . GLN A 1 87 ? -4.038 -10.542 9.083 1.00 95.31 87 GLN A C 1
ATOM 686 O O . GLN A 1 87 ? -4.631 -10.061 8.126 1.00 95.31 87 GLN A O 1
ATOM 691 N N . ASP A 1 88 ? -4.437 -10.344 10.343 1.00 95.81 88 ASP A N 1
ATOM 692 C CA . ASP A 1 88 ? -5.686 -9.640 10.678 1.00 95.81 88 ASP A CA 1
ATOM 693 C C . ASP A 1 88 ? -5.720 -8.193 10.150 1.00 95.81 88 ASP A C 1
ATOM 695 O O . ASP A 1 88 ? -6.777 -7.675 9.796 1.00 95.81 88 ASP A O 1
ATOM 699 N N . GLU A 1 89 ? -4.561 -7.529 10.083 1.00 96.31 89 GLU A N 1
ATOM 700 C CA . GLU A 1 89 ? -4.450 -6.171 9.543 1.00 96.31 89 GLU A CA 1
ATOM 701 C C . GLU A 1 89 ? -4.614 -6.178 8.022 1.00 96.31 89 GLU A C 1
ATOM 703 O O . GLU A 1 89 ? -5.305 -5.319 7.481 1.00 96.31 89 GLU A O 1
ATOM 708 N N . ILE A 1 90 ? -4.019 -7.158 7.335 1.00 95.38 90 ILE A N 1
ATOM 709 C CA . ILE A 1 90 ? -4.192 -7.342 5.890 1.00 95.38 90 ILE A CA 1
ATOM 710 C C . ILE A 1 90 ? -5.650 -7.642 5.556 1.00 95.38 90 ILE A C 1
ATOM 712 O O . ILE A 1 90 ? -6.202 -7.018 4.656 1.00 95.38 90 ILE A O 1
ATOM 716 N N . ASP A 1 91 ? -6.291 -8.541 6.299 1.00 93.31 91 ASP A N 1
ATOM 717 C CA . ASP A 1 91 ? -7.690 -8.900 6.067 1.00 93.31 91 ASP A CA 1
ATOM 718 C C . ASP A 1 91 ? -8.613 -7.692 6.281 1.00 93.31 91 ASP A C 1
ATOM 720 O O . ASP A 1 91 ? -9.531 -7.460 5.494 1.00 93.31 91 ASP A O 1
ATOM 724 N N . LEU A 1 92 ? -8.350 -6.876 7.308 1.00 94.69 92 LEU A N 1
ATOM 725 C CA . LEU A 1 92 ? -9.071 -5.623 7.530 1.00 94.69 92 LEU A CA 1
ATOM 726 C C . LEU A 1 92 ? -8.906 -4.657 6.351 1.00 94.69 92 LEU A C 1
ATOM 728 O O . LEU A 1 92 ? -9.897 -4.120 5.864 1.00 94.69 92 LEU A O 1
ATOM 732 N N . LEU A 1 93 ? -7.676 -4.457 5.876 1.00 94.00 93 LEU A N 1
ATOM 733 C CA . LEU A 1 93 ? -7.398 -3.563 4.752 1.00 94.00 93 LEU A CA 1
ATOM 734 C C . LEU A 1 93 ? -8.051 -4.052 3.461 1.00 94.00 93 LEU A C 1
ATOM 736 O O . LEU A 1 93 ? -8.657 -3.254 2.756 1.00 94.00 93 LEU A O 1
ATOM 740 N N . LEU A 1 94 ? -7.984 -5.349 3.163 1.00 91.38 94 LEU A N 1
ATOM 741 C CA . LEU A 1 94 ? -8.640 -5.915 1.984 1.00 91.38 94 LEU A CA 1
ATOM 742 C C . LEU A 1 94 ? -10.152 -5.698 2.013 1.00 91.38 94 LEU A C 1
ATOM 744 O O . LEU A 1 94 ? -10.733 -5.410 0.975 1.00 91.38 94 LEU A O 1
ATOM 748 N N . ASN A 1 95 ? -10.786 -5.779 3.184 1.00 90.81 95 ASN A N 1
ATOM 749 C CA . ASN A 1 95 ? -12.214 -5.484 3.308 1.00 90.81 95 ASN A CA 1
ATOM 750 C C . ASN A 1 95 ? -12.546 -4.007 3.034 1.00 90.81 95 ASN A C 1
ATOM 752 O O . ASN A 1 95 ? -13.642 -3.726 2.555 1.00 90.81 95 ASN A O 1
ATOM 756 N N . CYS A 1 96 ? -11.628 -3.083 3.330 1.00 88.56 96 CYS A N 1
ATOM 757 C CA . CYS A 1 96 ? -11.794 -1.655 3.042 1.00 88.56 96 CYS A CA 1
ATOM 758 C C . CYS A 1 96 ? -11.542 -1.330 1.561 1.00 88.56 96 CYS A C 1
ATOM 760 O O . CYS A 1 96 ? -12.328 -0.621 0.950 1.00 88.56 96 CYS A O 1
ATOM 762 N N . TYR A 1 97 ? -10.499 -1.905 0.957 1.00 86.62 97 TYR A N 1
ATOM 763 C CA . TYR A 1 97 ? -10.059 -1.572 -0.409 1.00 86.62 97 TYR A CA 1
ATOM 764 C C . TYR A 1 97 ? -10.521 -2.561 -1.490 1.00 86.62 97 TYR A C 1
ATOM 766 O O . TYR A 1 97 ? -10.018 -2.546 -2.614 1.00 86.62 97 TYR A O 1
ATOM 774 N N . GLN A 1 98 ? -11.445 -3.466 -1.169 1.00 80.38 98 GLN A N 1
ATOM 775 C CA . GLN A 1 98 ? -11.895 -4.499 -2.103 1.00 80.38 98 GLN A CA 1
ATOM 776 C C . GLN A 1 98 ? -12.465 -3.911 -3.401 1.00 80.38 98 GLN A C 1
ATOM 778 O O . GLN A 1 98 ? -13.394 -3.107 -3.396 1.00 80.38 98 GLN A O 1
ATOM 783 N N . GLY A 1 99 ? -11.957 -4.390 -4.538 1.00 70.19 99 GLY A N 1
ATOM 784 C CA . GLY A 1 99 ? -12.468 -4.027 -5.863 1.00 70.19 99 GLY A CA 1
ATOM 785 C C . GLY A 1 99 ? -12.114 -2.613 -6.328 1.00 70.19 99 GLY A C 1
ATOM 786 O O . GLY A 1 99 ? -12.582 -2.205 -7.392 1.00 70.19 99 GLY A O 1
ATOM 787 N N . GLU A 1 100 ? -11.289 -1.884 -5.578 1.00 71.81 100 GLU A N 1
ATOM 788 C CA . GLU A 1 100 ? -10.768 -0.586 -5.991 1.00 71.81 100 GLU A CA 1
ATOM 789 C C . GLU A 1 100 ? -9.383 -0.731 -6.626 1.00 71.81 100 GLU A C 1
ATOM 791 O O . GLU A 1 100 ? -8.525 -1.456 -6.131 1.00 71.81 100 GLU A O 1
ATOM 796 N N . PHE A 1 101 ? -9.162 -0.001 -7.720 1.00 77.56 101 PHE A N 1
ATOM 797 C CA . PHE A 1 101 ? -7.813 0.310 -8.182 1.00 77.56 101 PHE A CA 1
ATOM 798 C C . PHE A 1 101 ? -7.346 1.548 -7.424 1.00 77.56 101 PHE A C 1
ATOM 800 O O . PHE A 1 101 ? -7.963 2.613 -7.540 1.00 77.56 101 PHE A O 1
ATOM 807 N N . LEU A 1 102 ? -6.282 1.418 -6.644 1.00 81.00 102 LEU A N 1
ATOM 808 C CA . LEU A 1 102 ? -5.756 2.479 -5.803 1.00 81.00 102 LEU A CA 1
ATOM 809 C C . LEU A 1 102 ? -4.920 3.424 -6.662 1.00 81.00 102 LEU A C 1
ATOM 811 O O . LEU A 1 102 ? -3.795 3.135 -7.076 1.00 81.00 102 LEU A O 1
ATOM 815 N N . THR A 1 103 ? -5.464 4.610 -6.936 1.00 81.75 103 THR A N 1
ATOM 816 C CA . THR A 1 103 ? -4.678 5.655 -7.598 1.00 81.75 103 THR A CA 1
ATOM 817 C C . THR A 1 103 ? -3.568 6.153 -6.662 1.00 81.75 103 THR A C 1
ATOM 819 O O . THR A 1 103 ? -3.667 6.002 -5.442 1.00 81.75 103 THR A O 1
ATOM 822 N N . PRO A 1 104 ? -2.525 6.840 -7.168 1.00 81.56 104 PRO A N 1
ATOM 823 C CA . PRO A 1 104 ? -1.492 7.414 -6.302 1.00 81.56 104 PRO A CA 1
ATOM 824 C C . PRO A 1 104 ? -2.036 8.332 -5.192 1.00 81.56 104 PRO A C 1
ATOM 826 O O . PRO A 1 104 ? -1.456 8.395 -4.106 1.00 81.56 104 PRO A O 1
ATOM 829 N N . ASP A 1 105 ? -3.148 9.029 -5.443 1.00 83.38 105 ASP A N 1
ATOM 830 C CA . ASP A 1 105 ? -3.815 9.867 -4.441 1.00 83.38 105 ASP A CA 1
ATOM 831 C C . ASP A 1 105 ? -4.527 9.023 -3.374 1.00 83.38 105 ASP A C 1
ATOM 833 O O . ASP A 1 105 ? -4.596 9.425 -2.211 1.00 83.38 105 ASP A O 1
ATOM 837 N N . ASP A 1 106 ? -5.047 7.855 -3.744 1.00 85.88 106 ASP A N 1
ATOM 838 C CA . ASP A 1 106 ? -5.689 6.921 -2.815 1.00 85.88 106 ASP A CA 1
ATOM 839 C C . ASP A 1 106 ? -4.627 6.240 -1.945 1.00 85.88 106 ASP A C 1
ATOM 841 O O . ASP A 1 106 ? -4.746 6.236 -0.719 1.00 85.88 106 ASP A O 1
ATOM 845 N N . CYS A 1 107 ? -3.494 5.843 -2.535 1.00 89.25 107 CYS A N 1
ATOM 846 C CA . CYS A 1 107 ? -2.314 5.367 -1.806 1.00 89.25 107 CYS A CA 1
ATOM 847 C C . CYS A 1 107 ? -1.838 6.382 -0.752 1.00 89.25 107 CYS A C 1
ATOM 849 O O . CYS A 1 107 ? -1.476 6.018 0.367 1.00 89.25 107 CYS A O 1
ATOM 851 N N . GLN A 1 108 ? -1.852 7.684 -1.064 1.00 88.75 108 GLN A N 1
ATOM 852 C CA . GLN A 1 108 ? -1.485 8.726 -0.094 1.00 88.75 108 GLN A CA 1
ATOM 853 C C . GLN A 1 108 ? -2.486 8.858 1.056 1.00 88.75 108 GLN A C 1
ATOM 855 O O . GLN A 1 108 ? -2.086 9.222 2.167 1.00 88.75 108 GLN A O 1
ATOM 860 N N . ARG A 1 109 ? -3.760 8.562 0.792 1.00 90.25 109 ARG A N 1
ATOM 861 C CA . ARG A 1 109 ? -4.887 8.733 1.712 1.00 90.25 109 ARG A CA 1
ATOM 862 C C . ARG A 1 109 ? -5.314 7.445 2.413 1.00 90.25 109 ARG A C 1
ATOM 864 O O . ARG A 1 109 ? -6.249 7.509 3.200 1.00 90.25 109 ARG A O 1
ATOM 871 N N . MET A 1 110 ? -4.601 6.328 2.245 1.00 92.31 110 MET A N 1
ATOM 872 C CA . MET A 1 110 ? -4.967 5.039 2.858 1.00 92.31 110 MET A CA 1
ATOM 873 C C . MET A 1 110 ? -5.300 5.142 4.359 1.00 92.31 110 MET A C 1
ATOM 875 O O . MET A 1 110 ? -6.287 4.607 4.844 1.00 92.31 110 MET A O 1
ATOM 879 N N . ALA A 1 111 ? -4.501 5.873 5.136 1.00 93.75 111 ALA A N 1
ATOM 880 C CA . ALA A 1 111 ? -4.772 6.021 6.567 1.00 93.75 111 ALA A CA 1
ATOM 881 C C . ALA A 1 111 ? -6.107 6.739 6.859 1.00 93.75 111 ALA A C 1
ATOM 883 O O . ALA A 1 111 ? -6.809 6.363 7.792 1.00 93.75 111 ALA A O 1
ATOM 884 N N . SER A 1 112 ? -6.450 7.772 6.083 1.00 93.00 112 SER A N 1
ATOM 885 C CA . SER A 1 112 ? -7.726 8.483 6.225 1.00 93.00 112 SER A CA 1
ATOM 886 C C . SER A 1 112 ? -8.897 7.666 5.690 1.00 93.00 112 SER A C 1
ATOM 888 O O . SER A 1 112 ? -9.906 7.585 6.379 1.00 93.00 112 SER A O 1
ATOM 890 N N . THR A 1 113 ? -8.744 7.009 4.537 1.00 91.88 113 THR A N 1
ATOM 891 C CA . THR A 1 113 ? -9.790 6.171 3.932 1.00 91.88 113 THR A CA 1
ATOM 892 C C . THR A 1 113 ? -10.163 5.007 4.847 1.00 91.88 113 THR A C 1
ATOM 894 O O . THR A 1 113 ? -11.335 4.814 5.135 1.00 91.88 113 THR A O 1
ATOM 897 N N . LEU A 1 114 ? -9.173 4.328 5.440 1.00 94.50 114 LEU A N 1
ATOM 898 C CA . LEU A 1 114 ? -9.417 3.287 6.444 1.00 94.50 114 LEU A CA 1
ATOM 899 C C . LEU A 1 114 ? -10.259 3.796 7.628 1.00 94.50 114 LEU A C 1
ATOM 901 O O . LEU A 1 114 ? -11.162 3.110 8.098 1.00 94.50 114 LEU A O 1
ATOM 905 N N . CYS A 1 115 ? -9.948 4.989 8.143 1.00 94.50 115 CYS A N 1
ATOM 906 C CA . CYS A 1 115 ? -10.715 5.594 9.230 1.00 94.50 115 CYS A CA 1
ATOM 907 C C . CYS A 1 115 ? -12.148 5.930 8.789 1.00 94.50 115 CYS A C 1
ATOM 909 O O . CYS A 1 115 ? -13.086 5.645 9.532 1.00 94.50 115 CYS A O 1
ATOM 911 N N . GLU A 1 116 ? -12.318 6.495 7.592 1.00 93.12 116 GLU A N 1
ATOM 912 C CA . GLU A 1 116 ? -13.623 6.829 7.010 1.00 93.12 116 GLU A CA 1
ATOM 913 C C . GLU A 1 116 ? -14.502 5.580 6.846 1.00 93.12 116 GLU A C 1
ATOM 915 O O . GLU A 1 116 ? -15.635 5.573 7.335 1.00 93.12 116 GLU A O 1
ATOM 920 N N . ASP A 1 117 ? -13.962 4.499 6.279 1.00 93.19 117 ASP A N 1
ATOM 921 C CA . ASP A 1 117 ? -14.675 3.230 6.069 1.00 93.19 117 ASP A CA 1
ATOM 922 C C . ASP A 1 117 ? -15.121 2.577 7.379 1.00 93.19 117 ASP A C 1
ATOM 924 O O . ASP A 1 117 ? -16.171 1.936 7.455 1.00 93.19 117 ASP A O 1
ATOM 928 N N . LEU A 1 118 ? -14.336 2.762 8.441 1.00 94.00 118 LEU A N 1
ATOM 929 C CA . LEU A 1 118 ? -14.630 2.231 9.770 1.00 94.00 118 LEU A CA 1
ATOM 930 C C . LEU A 1 118 ? -15.451 3.196 10.638 1.00 94.00 118 LEU A C 1
ATOM 932 O O . LEU A 1 118 ? -15.765 2.870 11.786 1.00 94.00 118 LEU A O 1
ATOM 936 N N . GLY A 1 119 ? -15.820 4.370 10.116 1.00 94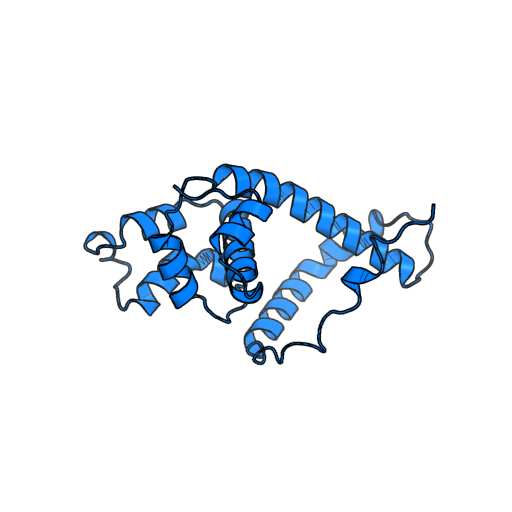.69 119 GLY A N 1
ATOM 937 C CA . GLY A 1 119 ? -16.588 5.384 10.843 1.00 94.69 119 GLY A CA 1
ATOM 938 C C . GLY A 1 119 ? -15.829 6.002 12.022 1.00 94.69 119 GLY A C 1
ATOM 939 O O . GLY A 1 119 ? -16.440 6.399 13.017 1.00 94.69 119 GLY A O 1
ATOM 940 N N . ILE A 1 120 ? -14.501 6.054 11.939 1.00 95.06 120 ILE A N 1
ATOM 941 C CA . ILE A 1 120 ? -13.604 6.597 12.960 1.00 95.06 120 ILE A CA 1
ATOM 942 C C . ILE A 1 120 ? -13.161 7.998 12.533 1.00 95.06 120 ILE A C 1
ATOM 944 O O . ILE A 1 120 ? -12.581 8.188 11.469 1.00 95.06 120 ILE A O 1
ATOM 948 N N . GLU A 1 121 ? -13.379 8.994 13.391 1.00 92.12 121 GLU A N 1
ATOM 949 C CA . GLU A 1 121 ? -12.851 10.343 13.165 1.00 92.12 121 GLU A CA 1
ATOM 950 C C . GLU A 1 121 ? -11.312 10.325 13.181 1.00 92.12 121 GLU A C 1
ATOM 952 O O . GLU A 1 121 ? -10.691 9.792 14.111 1.00 92.12 121 GLU A O 1
ATOM 957 N N . LEU A 1 122 ? -10.677 10.932 12.172 1.00 87.50 122 LEU A N 1
ATOM 958 C CA . LEU A 1 122 ? -9.219 10.917 12.010 1.00 87.50 122 LEU A CA 1
ATOM 959 C C . LEU A 1 122 ? -8.486 11.625 13.161 1.00 87.50 122 LEU A C 1
ATOM 961 O O . LEU A 1 122 ? -7.318 11.355 13.412 1.00 87.50 122 LEU A O 1
ATOM 965 N N . GLU A 1 123 ? -9.140 12.510 13.901 1.00 91.44 123 GLU A N 1
ATOM 966 C CA . GLU A 1 123 ? -8.594 13.149 15.100 1.00 91.44 123 GLU A CA 1
ATOM 967 C C . GLU A 1 123 ? -8.613 12.211 16.314 1.00 91.44 123 GLU A C 1
ATOM 969 O O . GLU A 1 123 ? -7.866 12.416 17.272 1.00 91.44 123 GLU A O 1
ATOM 974 N N . ARG A 1 124 ? -9.447 11.166 16.270 1.00 92.50 124 ARG A N 1
ATOM 975 C CA . ARG A 1 124 ? -9.735 10.259 17.388 1.00 92.50 124 ARG A CA 1
ATOM 976 C C . ARG A 1 124 ? -9.256 8.829 17.163 1.00 92.50 124 ARG A C 1
ATOM 978 O O . ARG A 1 124 ? -9.383 8.007 18.065 1.00 92.50 124 ARG A O 1
ATOM 985 N N . TYR A 1 125 ? -8.635 8.527 16.021 1.00 94.50 125 TYR A N 1
ATOM 986 C CA . TYR A 1 125 ? -8.165 7.170 15.700 1.00 94.50 125 TYR A CA 1
ATOM 987 C C . TYR A 1 125 ? -7.235 6.565 16.763 1.00 94.50 125 TYR A C 1
ATOM 989 O O . TYR A 1 125 ? -7.231 5.351 16.950 1.00 94.50 125 TYR A O 1
ATOM 997 N N . ARG A 1 126 ? -6.482 7.391 17.503 1.00 95.56 126 ARG A N 1
ATOM 998 C CA . ARG A 1 126 ? -5.600 6.937 18.594 1.00 95.56 126 ARG A CA 1
ATOM 999 C C . ARG A 1 126 ? -6.348 6.264 19.747 1.00 95.56 126 ARG A C 1
ATOM 1001 O O . ARG A 1 126 ? -5.738 5.521 20.504 1.00 95.56 126 ARG A O 1
ATOM 1008 N N . GLU A 1 127 ? -7.643 6.535 19.892 1.00 95.31 127 GLU A N 1
ATOM 1009 C CA . GLU A 1 127 ? -8.516 5.919 20.899 1.00 95.31 127 GLU A CA 1
ATOM 1010 C C . GLU A 1 127 ? -9.118 4.587 20.409 1.00 95.31 127 GLU A C 1
ATOM 1012 O O . GLU A 1 127 ? -9.793 3.899 21.174 1.00 95.31 127 GLU A O 1
ATOM 1017 N N . SER A 1 128 ? -8.903 4.223 19.141 1.00 94.50 128 SER A N 1
ATOM 1018 C CA . SER A 1 128 ? -9.489 3.039 18.509 1.00 94.50 128 SER A CA 1
ATOM 1019 C C . SER A 1 128 ? -8.571 1.814 18.572 1.00 94.50 128 SER A C 1
ATOM 1021 O O . SER A 1 128 ? -7.364 1.919 18.785 1.00 94.50 128 SER A O 1
ATOM 1023 N N . SER A 1 129 ? -9.134 0.633 18.307 1.00 94.12 129 SER A N 1
ATOM 1024 C CA . SER A 1 129 ? -8.374 -0.620 18.211 1.00 94.12 129 SER A CA 1
ATOM 1025 C C . SER A 1 129 ? -7.455 -0.702 16.988 1.00 94.12 129 SER A C 1
ATOM 1027 O O . SER A 1 129 ? -6.616 -1.594 16.936 1.00 94.12 129 SER A O 1
ATOM 1029 N N . ILE A 1 130 ? -7.601 0.200 16.012 1.00 95.56 130 ILE A N 1
ATOM 1030 C CA . ILE A 1 130 ? -6.798 0.223 14.779 1.00 95.56 130 ILE A CA 1
ATOM 1031 C C . ILE A 1 130 ? -5.653 1.243 14.837 1.00 95.56 130 ILE A C 1
ATOM 1033 O O . ILE A 1 130 ? -5.005 1.486 13.821 1.00 95.56 130 ILE A O 1
ATOM 1037 N N . ALA A 1 131 ? -5.412 1.870 15.995 1.00 96.62 131 ALA A N 1
ATOM 1038 C CA . ALA A 1 131 ? -4.427 2.941 16.139 1.00 96.62 131 ALA A CA 1
ATOM 1039 C C . ALA A 1 131 ? -3.043 2.548 15.595 1.00 96.62 131 ALA A C 1
ATOM 1041 O O . ALA A 1 131 ? -2.457 3.300 14.815 1.00 96.62 131 ALA A O 1
ATOM 1042 N N . ASP A 1 132 ? -2.577 1.343 15.937 1.00 96.56 132 ASP A N 1
ATOM 1043 C CA . ASP A 1 132 ? -1.292 0.807 15.479 1.00 96.56 132 ASP A CA 1
ATOM 1044 C C . ASP A 1 132 ? -1.241 0.654 13.952 1.00 96.56 132 ASP A C 1
ATOM 1046 O O . ASP A 1 132 ? -0.240 1.008 13.329 1.00 96.56 132 ASP A O 1
ATOM 1050 N N . LEU A 1 133 ? -2.322 0.172 13.333 1.00 97.00 133 LEU A N 1
ATOM 1051 C CA . LEU A 1 133 ? -2.413 0.014 11.881 1.00 97.00 133 LEU A CA 1
ATOM 1052 C C . LEU A 1 133 ? -2.374 1.372 11.172 1.00 97.00 133 LEU A C 1
ATOM 1054 O O . LEU A 1 133 ? -1.618 1.559 10.219 1.00 97.00 133 LEU A O 1
ATOM 1058 N N . VAL A 1 134 ? -3.141 2.345 11.663 1.00 96.69 134 VAL A N 1
ATOM 1059 C CA . VAL A 1 134 ? -3.152 3.703 11.105 1.00 96.69 134 VAL A CA 1
ATOM 1060 C C . VAL A 1 134 ? -1.772 4.350 11.237 1.00 96.69 134 VAL A C 1
ATOM 1062 O O . VAL A 1 134 ? -1.287 4.955 10.280 1.00 96.69 134 VAL A O 1
ATOM 1065 N N . ASP A 1 135 ? -1.103 4.200 12.382 1.00 96.50 135 ASP A N 1
ATOM 1066 C CA . ASP A 1 135 ? 0.250 4.727 12.576 1.00 96.50 135 ASP A CA 1
ATOM 1067 C C . ASP A 1 135 ? 1.255 4.072 11.612 1.00 96.50 135 ASP A C 1
ATOM 1069 O O . ASP A 1 135 ? 2.043 4.796 10.998 1.00 96.50 135 ASP A O 1
ATOM 1073 N N . LYS A 1 136 ? 1.180 2.750 11.381 1.00 96.81 136 LYS A N 1
ATOM 1074 C CA . LYS A 1 136 ? 1.996 2.059 10.360 1.00 96.81 136 LYS A CA 1
ATOM 1075 C C . LYS A 1 136 ? 1.788 2.655 8.970 1.00 96.81 136 LYS A C 1
ATOM 1077 O O . LYS A 1 136 ? 2.761 3.017 8.316 1.00 96.81 136 LYS A O 1
ATOM 1082 N N . LEU A 1 137 ? 0.538 2.811 8.533 1.00 95.88 137 LEU A N 1
ATOM 1083 C CA . LEU A 1 137 ? 0.212 3.356 7.208 1.00 95.88 137 LEU A CA 1
ATOM 1084 C C . LEU A 1 137 ? 0.721 4.792 7.028 1.00 95.88 137 LEU A C 1
ATOM 1086 O O . LEU A 1 137 ? 1.168 5.165 5.943 1.00 95.88 137 LEU A O 1
ATOM 1090 N N . ARG A 1 138 ? 0.685 5.604 8.090 1.00 94.56 138 ARG A N 1
ATOM 1091 C CA . ARG A 1 138 ? 1.142 7.003 8.058 1.00 94.56 138 ARG A CA 1
ATOM 1092 C C . ARG A 1 138 ? 2.656 7.153 7.972 1.00 94.56 138 ARG A C 1
ATOM 1094 O O . ARG A 1 138 ? 3.111 8.184 7.478 1.00 94.56 138 ARG A O 1
ATOM 1101 N N . VAL A 1 139 ? 3.425 6.182 8.468 1.00 95.56 139 VAL A N 1
ATOM 1102 C CA . VAL A 1 139 ? 4.897 6.232 8.416 1.00 95.56 139 VAL A CA 1
ATOM 1103 C C . VAL A 1 139 ? 5.474 5.638 7.134 1.00 95.56 139 VAL A C 1
ATOM 1105 O O . VAL A 1 139 ? 6.656 5.848 6.864 1.00 95.56 139 VAL A O 1
ATOM 1108 N N . LEU A 1 140 ? 4.661 4.944 6.330 1.00 95.56 140 LEU A N 1
ATOM 1109 C CA . LEU A 1 140 ? 5.104 4.431 5.041 1.00 95.56 140 LEU A CA 1
ATOM 1110 C C . LEU A 1 140 ? 5.542 5.580 4.122 1.00 95.56 140 LEU A C 1
ATOM 1112 O O . LEU A 1 140 ? 4.826 6.559 3.874 1.00 95.56 140 LEU A O 1
ATOM 1116 N N . THR A 1 141 ? 6.732 5.433 3.554 1.00 94.56 141 THR A N 1
ATOM 1117 C CA . THR A 1 141 ? 7.216 6.313 2.490 1.00 94.56 141 THR A CA 1
ATOM 1118 C C . THR A 1 141 ? 6.369 6.144 1.225 1.00 94.56 141 THR A C 1
ATOM 1120 O O . THR A 1 141 ? 5.548 5.236 1.114 1.00 94.56 141 THR A O 1
ATOM 1123 N N . VAL A 1 142 ? 6.530 7.037 0.245 1.00 91.19 142 VAL A N 1
ATOM 1124 C CA . VAL A 1 142 ? 5.780 6.928 -1.020 1.00 91.19 142 VAL A CA 1
ATOM 1125 C C . VAL A 1 142 ? 6.049 5.591 -1.736 1.00 91.19 142 VAL A C 1
ATOM 1127 O O . VAL A 1 142 ? 5.070 4.911 -2.032 1.00 91.19 142 VAL A O 1
ATOM 1130 N N . PRO A 1 143 ? 7.305 5.142 -1.948 1.00 91.25 143 PRO A N 1
ATOM 1131 C CA . PRO A 1 143 ? 7.562 3.845 -2.583 1.00 91.25 143 PRO A CA 1
ATOM 1132 C C . PRO A 1 143 ? 6.960 2.663 -1.816 1.00 91.25 143 PRO A C 1
ATOM 1134 O O . PRO A 1 143 ? 6.402 1.761 -2.428 1.00 91.25 143 PRO A O 1
ATOM 1137 N N . GLN A 1 144 ? 7.013 2.696 -0.481 1.00 94.50 144 GLN A N 1
ATOM 1138 C CA . GLN A 1 144 ? 6.430 1.656 0.371 1.00 94.50 144 GLN A CA 1
ATOM 1139 C C . GLN A 1 144 ? 4.903 1.616 0.277 1.00 94.50 144 GLN A C 1
ATOM 1141 O O . GLN A 1 144 ? 4.336 0.532 0.231 1.00 94.50 144 GLN A O 1
ATOM 1146 N N . ARG A 1 145 ? 4.230 2.773 0.203 1.00 94.12 145 ARG A N 1
ATOM 1147 C CA . ARG A 1 145 ? 2.773 2.825 -0.003 1.00 94.12 145 ARG A CA 1
ATOM 1148 C C . ARG A 1 145 ? 2.366 2.263 -1.353 1.00 94.12 145 ARG A C 1
ATOM 1150 O O . ARG A 1 145 ? 1.422 1.493 -1.399 1.00 94.12 145 ARG A O 1
ATOM 1157 N N . MET A 1 146 ? 3.093 2.607 -2.416 1.00 91.38 146 MET A N 1
ATOM 1158 C CA . MET A 1 146 ? 2.826 2.051 -3.746 1.00 91.38 146 MET A CA 1
ATOM 1159 C C . MET A 1 146 ? 3.036 0.533 -3.755 1.00 91.38 146 MET A C 1
ATOM 1161 O O . MET A 1 146 ? 2.143 -0.201 -4.147 1.00 91.38 146 MET A O 1
ATOM 1165 N N . ALA A 1 147 ? 4.166 0.055 -3.222 1.00 93.12 147 ALA A N 1
ATOM 1166 C CA . ALA A 1 147 ? 4.443 -1.377 -3.120 1.00 93.12 147 ALA A CA 1
ATOM 1167 C C . ALA A 1 147 ? 3.386 -2.129 -2.297 1.00 93.12 147 ALA A C 1
ATOM 1169 O O . ALA A 1 147 ? 3.045 -3.263 -2.620 1.00 93.12 147 ALA A O 1
ATOM 1170 N N . PHE A 1 148 ? 2.878 -1.505 -1.233 1.00 94.12 148 PHE A N 1
ATOM 1171 C CA . PHE A 1 148 ? 1.850 -2.092 -0.386 1.00 94.12 148 PHE A CA 1
ATOM 1172 C C . PHE A 1 148 ? 0.472 -2.108 -1.056 1.00 94.12 148 PHE A C 1
ATOM 1174 O O . PHE A 1 148 ? -0.211 -3.125 -0.991 1.00 94.12 148 PHE A O 1
ATOM 1181 N N . ALA A 1 149 ? 0.086 -1.025 -1.735 1.00 92.06 149 ALA A N 1
ATOM 1182 C CA . ALA A 1 149 ? -1.142 -0.953 -2.523 1.00 92.06 149 ALA A CA 1
ATOM 1183 C C . ALA A 1 149 ? -1.156 -2.010 -3.637 1.00 92.06 149 ALA A C 1
ATOM 1185 O O . ALA A 1 149 ? -2.085 -2.812 -3.688 1.00 92.06 149 ALA A O 1
ATOM 1186 N N . ASP A 1 150 ? -0.076 -2.107 -4.422 1.00 90.06 150 ASP A N 1
ATOM 1187 C CA . ASP A 1 150 ? 0.084 -3.130 -5.466 1.00 90.06 150 ASP A CA 1
ATOM 1188 C C . ASP A 1 150 ? -0.078 -4.547 -4.894 1.00 90.06 150 ASP A C 1
ATOM 1190 O O . ASP A 1 150 ? -0.678 -5.425 -5.512 1.00 90.06 150 ASP A O 1
ATOM 1194 N N . ALA A 1 151 ? 0.456 -4.782 -3.694 1.00 91.56 151 ALA A N 1
ATOM 1195 C CA . ALA A 1 151 ? 0.389 -6.078 -3.038 1.00 91.56 151 ALA A CA 1
ATOM 1196 C C . ALA A 1 151 ? -1.019 -6.416 -2.518 1.00 91.56 151 ALA A C 1
ATOM 1198 O O . ALA A 1 151 ? -1.444 -7.571 -2.608 1.00 91.56 151 ALA A O 1
ATOM 1199 N N . LEU A 1 152 ? -1.760 -5.424 -2.012 1.00 90.81 152 LEU A N 1
ATOM 1200 C CA . LEU A 1 152 ? -3.166 -5.580 -1.627 1.00 90.81 152 LEU A CA 1
ATOM 1201 C C . LEU A 1 152 ? -4.046 -5.858 -2.851 1.00 90.81 152 LEU A C 1
ATOM 1203 O O . LEU A 1 152 ? -4.840 -6.798 -2.823 1.00 90.81 152 LEU A O 1
ATOM 1207 N N . GLU A 1 153 ? -3.858 -5.109 -3.938 1.00 89.31 153 GLU A N 1
ATOM 1208 C CA . GLU A 1 153 ? -4.573 -5.317 -5.202 1.00 89.31 153 GLU A CA 1
ATOM 1209 C C . GLU A 1 153 ? -4.287 -6.701 -5.786 1.00 89.31 153 GLU A C 1
ATOM 1211 O O . GLU A 1 153 ? -5.211 -7.456 -6.097 1.00 89.31 153 GLU A O 1
ATOM 1216 N N . ALA A 1 154 ? -3.010 -7.082 -5.882 1.00 88.25 154 ALA A N 1
ATOM 1217 C CA . ALA A 1 154 ? -2.619 -8.411 -6.340 1.00 88.25 154 ALA A CA 1
ATOM 1218 C C . ALA A 1 154 ? -3.240 -9.499 -5.456 1.00 88.25 154 ALA A C 1
ATOM 1220 O O . ALA A 1 154 ? -3.747 -10.502 -5.960 1.00 88.25 154 ALA A O 1
ATOM 1221 N N . GLY A 1 155 ? -3.229 -9.289 -4.139 1.00 87.81 155 GLY A N 1
ATOM 1222 C CA . GLY A 1 155 ? -3.845 -10.167 -3.156 1.00 87.81 155 GLY A CA 1
ATOM 1223 C C . GLY A 1 155 ? -5.340 -10.373 -3.391 1.00 87.81 155 GLY A C 1
ATOM 1224 O O . GLY A 1 155 ? -5.806 -11.513 -3.411 1.00 87.81 155 GLY A O 1
ATOM 1225 N N . TRP A 1 156 ? -6.070 -9.284 -3.624 1.00 86.06 156 TRP A N 1
ATOM 1226 C CA . TRP A 1 156 ? -7.500 -9.299 -3.923 1.00 86.06 156 TRP A CA 1
ATOM 1227 C C . TRP A 1 156 ? -7.812 -9.994 -5.257 1.00 86.06 156 TRP A C 1
ATOM 1229 O O . TRP A 1 156 ? -8.688 -10.857 -5.331 1.00 86.06 156 TRP A O 1
ATOM 1239 N N . HIS A 1 157 ? -7.067 -9.668 -6.316 1.00 84.75 157 HIS A N 1
ATOM 1240 C CA . HIS A 1 157 ? -7.346 -10.148 -7.672 1.00 84.75 157 HIS A CA 1
ATOM 1241 C C . HIS A 1 157 ? -6.860 -11.573 -7.961 1.00 84.75 157 HIS A C 1
ATOM 1243 O O . HIS A 1 157 ? -7.333 -12.195 -8.913 1.00 84.75 157 HIS A O 1
ATOM 1249 N N . ALA A 1 158 ? -5.937 -12.125 -7.171 1.00 85.00 158 ALA A N 1
ATOM 1250 C CA . ALA A 1 158 ? -5.313 -13.410 -7.490 1.00 85.00 158 ALA A CA 1
ATOM 1251 C C . ALA A 1 158 ? -6.221 -14.638 -7.298 1.00 85.00 158 ALA A C 1
ATOM 1253 O O . ALA A 1 158 ? -5.831 -15.738 -7.693 1.00 85.00 158 ALA A O 1
ATOM 1254 N N . GLY A 1 159 ? -7.392 -14.500 -6.662 1.00 80.25 159 GLY A N 1
ATOM 1255 C CA . GLY A 1 159 ? -8.312 -15.622 -6.422 1.00 80.25 159 GLY A CA 1
ATOM 1256 C C . GLY A 1 159 ? -7.711 -16.752 -5.570 1.00 80.25 159 GLY A C 1
ATOM 1257 O O . GLY A 1 159 ? -8.175 -17.892 -5.619 1.00 80.25 159 GLY A O 1
ATOM 1258 N N . ARG A 1 160 ? -6.654 -16.453 -4.808 1.00 86.06 160 ARG A N 1
ATOM 1259 C CA . ARG A 1 160 ? -5.921 -17.375 -3.930 1.00 86.06 160 ARG A CA 1
ATOM 1260 C C . ARG A 1 160 ? -5.600 -16.675 -2.602 1.00 86.06 160 ARG A C 1
ATOM 1262 O O . ARG A 1 160 ? -5.727 -15.456 -2.532 1.00 86.06 160 ARG A O 1
ATOM 1269 N N . PRO A 1 161 ? -5.189 -17.406 -1.550 1.00 87.00 161 PRO A N 1
ATOM 1270 C CA . PRO A 1 161 ? -4.914 -16.809 -0.244 1.00 87.00 161 PRO A CA 1
ATOM 1271 C C . PRO A 1 161 ? -3.923 -15.642 -0.329 1.00 87.00 161 PRO A C 1
ATOM 1273 O O . PRO A 1 161 ? -2.836 -15.797 -0.892 1.00 87.00 161 PRO A O 1
ATOM 1276 N N . VAL A 1 162 ? -4.282 -14.492 0.249 1.00 89.25 162 VAL A N 1
ATOM 1277 C CA . VAL A 1 162 ? -3.492 -13.253 0.150 1.00 89.25 162 VAL A CA 1
ATOM 1278 C C . VAL A 1 162 ? -2.056 -13.444 0.638 1.00 89.25 162 VAL A C 1
ATOM 1280 O O . VAL A 1 162 ? -1.119 -13.009 -0.017 1.00 89.25 162 VAL A O 1
ATOM 1283 N N . ASN A 1 163 ? -1.857 -14.189 1.726 1.00 90.56 163 ASN A N 1
ATOM 1284 C CA . ASN A 1 163 ? -0.533 -14.469 2.278 1.00 90.56 163 ASN A CA 1
ATOM 1285 C C . ASN A 1 163 ? 0.410 -15.143 1.268 1.00 90.56 163 ASN A C 1
ATOM 1287 O O . ASN A 1 163 ? 1.600 -14.847 1.256 1.00 90.56 163 ASN A O 1
ATOM 1291 N N . SER A 1 164 ? -0.112 -16.008 0.394 1.00 92.06 164 SER A N 1
ATOM 1292 C CA . SER A 1 164 ? 0.674 -16.638 -0.669 1.00 92.06 164 SER A CA 1
ATOM 1293 C C . SER A 1 164 ? 1.073 -15.642 -1.756 1.00 92.06 164 SER A C 1
ATOM 1295 O O . SER A 1 164 ? 2.182 -15.713 -2.274 1.00 92.06 164 SER A O 1
ATOM 1297 N N . VAL A 1 165 ? 0.199 -14.682 -2.069 1.00 92.19 165 VAL A N 1
ATOM 1298 C CA . VAL A 1 165 ? 0.487 -13.615 -3.035 1.00 92.19 165 VAL A CA 1
ATOM 1299 C C . VAL A 1 165 ? 1.549 -12.674 -2.484 1.00 92.19 165 VAL A C 1
ATOM 1301 O O . VAL A 1 165 ? 2.528 -12.401 -3.169 1.00 92.19 165 VAL A O 1
ATOM 1304 N N . LEU A 1 166 ? 1.385 -12.234 -1.237 1.00 92.81 166 LEU A N 1
ATOM 1305 C CA . LEU A 1 166 ? 2.347 -11.367 -0.561 1.00 92.81 166 LEU A CA 1
ATOM 1306 C C . LEU A 1 166 ? 3.725 -12.035 -0.480 1.00 92.81 166 LEU A C 1
ATOM 1308 O O . LEU A 1 166 ? 4.721 -11.404 -0.826 1.00 92.81 166 LEU A O 1
ATOM 1312 N N . ALA A 1 167 ? 3.777 -13.326 -0.136 1.00 93.31 167 ALA A N 1
ATOM 1313 C CA . ALA A 1 167 ? 5.024 -14.086 -0.098 1.00 93.31 167 ALA A CA 1
ATOM 1314 C C . ALA A 1 167 ? 5.702 -14.181 -1.476 1.00 93.31 167 ALA A C 1
ATOM 1316 O O . ALA A 1 167 ? 6.909 -13.965 -1.573 1.00 93.31 167 ALA A O 1
ATOM 1317 N N . ASP A 1 168 ? 4.942 -14.435 -2.548 1.00 92.88 168 ASP A N 1
ATOM 1318 C CA . ASP A 1 168 ? 5.467 -14.447 -3.924 1.00 92.88 168 ASP A CA 1
ATOM 1319 C C . ASP A 1 168 ? 6.019 -13.073 -4.347 1.00 92.88 168 ASP A C 1
ATOM 1321 O O . ASP A 1 168 ? 6.933 -12.994 -5.168 1.00 92.88 168 ASP A O 1
ATOM 1325 N N . MET A 1 169 ? 5.491 -11.992 -3.769 1.00 92.06 169 MET A N 1
ATOM 1326 C CA . MET A 1 169 ? 5.975 -10.624 -3.967 1.00 92.06 169 MET A CA 1
ATOM 1327 C C . MET A 1 169 ? 7.132 -10.246 -3.027 1.00 92.06 169 MET A C 1
ATOM 1329 O O . MET A 1 169 ? 7.640 -9.132 -3.126 1.00 92.06 169 MET A O 1
ATOM 1333 N N . GLY A 1 170 ? 7.567 -11.138 -2.131 1.00 92.81 170 GLY A N 1
ATOM 1334 C CA . GLY A 1 170 ? 8.653 -10.882 -1.178 1.00 92.81 170 GLY A CA 1
ATOM 1335 C C . GLY A 1 170 ? 8.232 -10.139 0.096 1.00 92.81 170 GLY A C 1
ATOM 1336 O O . GLY A 1 170 ? 9.084 -9.580 0.785 1.00 92.81 170 GLY A O 1
ATOM 1337 N N . ILE A 1 171 ? 6.936 -10.119 0.417 1.00 95.19 171 ILE A N 1
ATOM 1338 C CA . ILE A 1 171 ? 6.382 -9.528 1.640 1.00 95.19 171 ILE A CA 1
ATOM 1339 C C . ILE A 1 171 ? 5.957 -10.654 2.585 1.00 95.19 171 ILE A C 1
ATOM 1341 O O . ILE A 1 171 ? 5.009 -11.392 2.317 1.00 95.19 171 ILE A O 1
ATOM 1345 N N . GLU A 1 172 ? 6.629 -10.762 3.726 1.00 95.50 172 GLU A N 1
ATOM 1346 C CA . GLU A 1 172 ? 6.243 -11.668 4.805 1.00 95.50 172 GLU A CA 1
ATOM 1347 C C . GLU A 1 172 ? 5.349 -10.938 5.813 1.00 95.50 172 GLU A C 1
ATOM 1349 O O . GLU A 1 172 ? 5.474 -9.731 6.028 1.00 95.50 172 GLU A O 1
ATOM 1354 N N . LEU A 1 173 ? 4.431 -11.669 6.440 1.00 94.38 173 LEU A N 1
ATOM 1355 C CA . LEU A 1 173 ? 3.586 -11.142 7.510 1.00 94.38 173 LEU A CA 1
ATOM 1356 C C . LEU A 1 173 ? 4.218 -11.423 8.874 1.00 94.38 173 LEU A C 1
ATOM 1358 O O . LEU A 1 173 ? 4.974 -12.381 9.030 1.00 94.38 173 LEU A O 1
ATOM 1362 N N . ARG A 1 174 ? 3.903 -10.572 9.851 1.00 94.00 174 ARG A N 1
ATOM 1363 C CA . ARG A 1 174 ? 4.369 -10.681 11.238 1.00 94.00 174 ARG A CA 1
ATOM 1364 C C . ARG A 1 174 ? 3.680 -11.799 12.012 1.00 94.00 174 ARG A C 1
ATOM 1366 O O . ARG A 1 174 ? 2.433 -11.876 11.921 1.00 94.00 174 ARG A O 1
#

Foldseek 3Di:
DDDPPPVVVPPDPDDDPQPPAPPVQVVVQVVVCVVVVVVVVVVLCVVLPPPDDPDVVSVVVSVVVVVVVLLVLLLVLQQVCAALAAPVLLVLLLVQCPSHDQDLVNLQCSLVSSCVSVVHDPVCCCVDPCVSVSVSSNPRDSSNSVSVSVLSVCLNPVPDHSQVSSVVSVHHYD